Protein AF-A0A959YZP1-F1 (afdb_monomer_lite)

pLDDT: mean 89.77, std 7.44, range [51.12, 96.62]

Foldseek 3Di:
DDDCVPPDDEDFPQCVPPPLVVVVVCCVVPNDAAEAEEEEAPVCVVNQVVSVVVPHPYYYYDDDHCPDLLVVLVSVLVVVQPVPDPDDGDGCAGPVPRPSPNQVSNCVSNVHDDDHPDPDDDDDDDD

Sequence (127 aa):
RFDTNGVQFIVNPYDEWYALVRGLELKEAAGGTVTTVTVGPASHDPTIRKALAIGADEAVRIDAEPVEGLQVAELIAAYAKDKGFDLVLAGKETIDHNGSQVGGMVAELLDMPYVPLASKLDVNGDT

Secondary structure (DSSP, 8-state):
----TT------HHIIIIIIHHHHHHHHHH----EEEEES-GGGHHHHHHHHHHT-SEEEEE-S----HHHHHHHHHHHHTTTT-S-----S--TTT----HHHHHHHHTT-----S-S-----S--

Radius of gyration: 14.62 Å; chains: 1; bounding box: 39×28×43 Å

Structure (mmCIF, N/CA/C/O backbone):
data_AF-A0A959YZP1-F1
#
_entry.id   AF-A0A959YZP1-F1
#
loop_
_atom_site.group_PDB
_atom_site.id
_atom_site.type_symbol
_atom_site.label_atom_id
_atom_site.label_alt_id
_atom_site.label_comp_id
_atom_site.label_asym_id
_atom_site.label_entity_id
_atom_site.label_seq_id
_atom_site.pdbx_PDB_ins_code
_atom_site.Cartn_x
_atom_site.Cartn_y
_atom_site.Cartn_z
_atom_site.occupancy
_atom_site.B_iso_or_equiv
_atom_site.auth_seq_id
_atom_site.auth_comp_id
_atom_site.auth_asym_id
_atom_site.auth_atom_id
_atom_site.pdbx_PDB_model_num
ATOM 1 N N . ARG A 1 1 ? 12.962 3.470 -25.391 1.00 63.09 1 ARG A N 1
ATOM 2 C CA . ARG A 1 1 ? 12.849 2.743 -24.104 1.00 63.09 1 ARG A CA 1
ATOM 3 C C . ARG A 1 1 ? 13.642 3.547 -23.086 1.00 63.09 1 ARG A C 1
ATOM 5 O O . ARG A 1 1 ? 14.713 4.007 -23.461 1.00 63.09 1 ARG A O 1
ATOM 12 N N . PHE A 1 2 ? 13.089 3.812 -21.905 1.00 71.44 2 PHE A N 1
ATOM 13 C CA . PHE A 1 2 ? 13.783 4.557 -20.850 1.00 71.44 2 PHE A CA 1
ATOM 14 C C . PHE A 1 2 ? 15.064 3.809 -20.442 1.00 71.44 2 PHE A C 1
ATOM 16 O O . PHE A 1 2 ? 15.036 2.577 -20.383 1.00 71.44 2 PHE A O 1
ATOM 23 N N . ASP A 1 3 ? 16.173 4.525 -20.236 1.00 76.56 3 ASP A N 1
ATOM 24 C CA . ASP A 1 3 ? 17.432 3.928 -19.777 1.00 76.56 3 ASP A CA 1
ATOM 25 C C . ASP A 1 3 ? 17.417 3.852 -18.250 1.00 76.56 3 ASP A C 1
ATOM 27 O O . ASP A 1 3 ? 17.415 4.869 -17.561 1.00 76.56 3 ASP A O 1
ATOM 31 N N . THR A 1 4 ? 17.352 2.633 -17.728 1.00 77.19 4 THR A N 1
ATOM 32 C CA . THR A 1 4 ? 17.290 2.358 -16.290 1.00 77.19 4 THR A CA 1
ATOM 33 C C . THR A 1 4 ? 18.674 2.155 -15.671 1.00 77.19 4 THR A C 1
ATOM 35 O O . THR A 1 4 ? 18.769 1.817 -14.491 1.00 77.19 4 THR A O 1
ATOM 38 N N . ASN A 1 5 ? 19.762 2.328 -16.431 1.00 75.25 5 ASN A N 1
ATOM 39 C CA . ASN A 1 5 ? 21.113 2.164 -15.903 1.00 75.25 5 ASN A CA 1
ATOM 40 C C . ASN A 1 5 ? 21.425 3.233 -14.847 1.00 75.25 5 ASN A C 1
ATOM 42 O O . ASN A 1 5 ? 21.421 4.429 -15.123 1.00 75.25 5 ASN A O 1
ATOM 46 N N . GLY A 1 6 ? 21.716 2.786 -13.623 1.00 75.25 6 GLY A N 1
ATOM 47 C CA . GLY A 1 6 ? 22.016 3.664 -12.488 1.00 75.25 6 GLY A CA 1
ATOM 48 C C . GLY A 1 6 ? 20.788 4.266 -11.800 1.00 75.25 6 GLY A C 1
ATOM 49 O O . GLY A 1 6 ? 20.950 5.016 -10.840 1.00 75.25 6 GLY A O 1
ATOM 50 N N . VAL A 1 7 ? 19.571 3.927 -12.241 1.00 80.06 7 VAL A N 1
ATOM 51 C CA . VAL A 1 7 ? 18.339 4.355 -11.571 1.00 80.06 7 VAL A CA 1
ATOM 52 C C . VAL A 1 7 ? 18.071 3.437 -10.386 1.00 80.06 7 VAL A C 1
ATOM 54 O O . VAL A 1 7 ? 17.919 2.224 -10.536 1.00 80.06 7 VAL A O 1
ATOM 57 N N . GLN A 1 8 ? 18.010 4.025 -9.195 1.00 79.50 8 GLN A N 1
ATOM 58 C CA . GLN A 1 8 ? 17.604 3.319 -7.991 1.00 79.50 8 GLN A CA 1
ATOM 59 C C . GLN A 1 8 ? 16.096 3.464 -7.804 1.00 79.50 8 GLN A C 1
ATOM 61 O O . GLN A 1 8 ? 15.596 4.559 -7.553 1.00 79.50 8 GLN A O 1
ATOM 66 N N . PHE A 1 9 ? 15.383 2.346 -7.893 1.00 83.31 9 PHE A N 1
ATOM 67 C CA . PHE A 1 9 ? 13.967 2.296 -7.554 1.00 83.31 9 PHE A CA 1
ATOM 68 C C . PHE A 1 9 ? 13.797 2.362 -6.036 1.00 83.31 9 PHE A C 1
ATOM 70 O O . PHE A 1 9 ? 14.468 1.650 -5.283 1.00 83.31 9 PHE A O 1
ATOM 77 N N . ILE A 1 10 ? 12.909 3.246 -5.595 1.00 87.50 10 ILE A N 1
ATOM 78 C CA . ILE A 1 10 ? 12.562 3.450 -4.190 1.00 87.50 10 ILE A CA 1
ATOM 79 C C . ILE A 1 10 ? 11.091 3.107 -3.976 1.00 87.50 10 ILE A C 1
ATOM 81 O O . ILE A 1 10 ? 10.314 3.051 -4.927 1.00 87.50 10 ILE A O 1
ATOM 85 N N . VAL A 1 11 ? 10.705 2.895 -2.718 1.00 87.94 11 VAL A N 1
ATOM 86 C CA . VAL A 1 11 ? 9.282 2.906 -2.364 1.00 87.94 11 VAL A CA 1
ATOM 87 C C . VAL A 1 11 ? 8.746 4.291 -2.720 1.00 87.94 11 VAL A C 1
ATOM 89 O O . VAL A 1 11 ? 9.385 5.302 -2.420 1.00 87.94 11 VAL A O 1
ATOM 92 N N . ASN A 1 12 ? 7.608 4.331 -3.404 1.00 91.12 12 ASN A N 1
ATOM 93 C CA . ASN A 1 12 ? 6.973 5.580 -3.786 1.00 91.12 12 ASN A CA 1
ATOM 94 C C . ASN A 1 12 ? 6.757 6.447 -2.528 1.00 91.12 12 ASN A C 1
ATOM 96 O O . ASN A 1 12 ? 6.169 5.959 -1.560 1.00 91.12 12 ASN A O 1
ATOM 100 N N . PRO A 1 13 ? 7.202 7.718 -2.504 1.00 90.69 13 PRO A N 1
ATOM 101 C CA . PRO A 1 13 ? 7.142 8.540 -1.297 1.00 90.69 13 PRO A CA 1
ATOM 102 C C . PRO A 1 13 ? 5.731 8.693 -0.728 1.00 90.69 13 PRO A C 1
ATOM 104 O O . PRO A 1 13 ? 5.575 8.795 0.488 1.00 90.69 13 PRO A O 1
ATOM 107 N N . TYR A 1 14 ? 4.706 8.685 -1.592 1.00 91.50 14 TYR A N 1
ATOM 108 C CA . TYR A 1 14 ? 3.322 8.744 -1.135 1.00 91.50 14 TYR A CA 1
ATOM 109 C C . TYR A 1 14 ? 2.896 7.473 -0.393 1.00 91.50 14 TYR A C 1
ATOM 111 O O . TYR A 1 14 ? 2.195 7.564 0.613 1.00 91.50 14 TYR A O 1
ATOM 119 N N . ASP A 1 15 ? 3.346 6.310 -0.860 1.00 91.44 15 ASP A N 1
ATOM 120 C CA . ASP A 1 15 ? 3.062 5.030 -0.214 1.00 91.44 15 ASP A CA 1
ATOM 121 C C . ASP A 1 15 ? 3.883 4.868 1.071 1.00 91.44 15 ASP A C 1
ATOM 123 O O . ASP A 1 15 ? 3.365 4.390 2.075 1.00 91.44 15 ASP A O 1
ATOM 127 N N . GLU A 1 16 ? 5.140 5.322 1.077 1.00 90.69 16 GLU A N 1
ATOM 128 C CA . GLU A 1 16 ? 6.020 5.250 2.247 1.00 90.69 16 GLU A CA 1
ATOM 129 C C . GLU A 1 16 ? 5.495 6.113 3.403 1.00 90.69 16 GLU A C 1
ATOM 131 O O . GLU A 1 16 ? 5.215 5.599 4.485 1.00 90.69 16 GLU A O 1
ATOM 136 N N . TRP A 1 17 ? 5.324 7.418 3.182 1.00 86.50 17 TRP A N 1
ATOM 137 C CA . TRP A 1 17 ? 5.069 8.362 4.274 1.00 86.50 17 TRP A CA 1
ATOM 138 C C . TRP A 1 17 ? 3.597 8.519 4.641 1.00 86.50 17 TRP A C 1
ATOM 140 O O . TRP A 1 17 ? 3.304 8.844 5.789 1.00 86.50 17 TRP A O 1
ATOM 150 N N . TYR A 1 18 ? 2.669 8.308 3.702 1.00 88.69 18 TYR A N 1
ATOM 151 C CA . TYR A 1 18 ? 1.246 8.573 3.954 1.00 88.69 18 TYR A CA 1
ATOM 152 C C . TYR A 1 18 ? 0.388 7.315 4.061 1.00 88.69 18 TYR A C 1
ATOM 154 O O . TYR A 1 18 ? -0.647 7.372 4.719 1.00 88.69 18 TYR A O 1
ATOM 162 N N . ALA A 1 19 ? 0.801 6.190 3.468 1.00 92.94 19 ALA A N 1
ATOM 163 C CA . ALA A 1 19 ? 0.076 4.926 3.599 1.00 92.94 19 ALA A CA 1
ATOM 164 C C . ALA A 1 19 ? 0.733 4.007 4.638 1.00 92.94 19 ALA A C 1
ATOM 166 O O . ALA A 1 19 ? 0.109 3.689 5.648 1.00 92.94 19 ALA A O 1
ATOM 167 N N . LEU A 1 20 ? 2.000 3.627 4.438 1.00 93.94 20 LEU A N 1
ATOM 168 C CA . LEU A 1 20 ? 2.702 2.684 5.310 1.00 93.94 20 LEU A CA 1
ATOM 169 C C . LEU A 1 20 ? 2.908 3.254 6.714 1.00 93.94 20 LEU A C 1
ATOM 171 O O . LEU A 1 20 ? 2.439 2.656 7.678 1.00 93.94 20 LEU A O 1
ATOM 175 N N . VAL A 1 21 ? 3.562 4.414 6.839 1.00 93.75 21 VAL A N 1
ATOM 176 C CA . VAL A 1 21 ? 3.790 5.032 8.157 1.00 93.75 21 VAL A CA 1
ATOM 177 C C . VAL A 1 21 ? 2.464 5.304 8.866 1.00 93.75 21 VAL A C 1
ATOM 179 O O . VAL A 1 21 ? 2.345 4.995 10.047 1.00 93.75 21 VAL A O 1
ATOM 182 N N . ARG A 1 22 ? 1.428 5.772 8.155 1.00 92.75 22 ARG A N 1
ATOM 183 C CA . ARG A 1 22 ? 0.120 5.991 8.786 1.00 92.75 22 ARG A CA 1
ATOM 184 C C . ARG A 1 22 ? -0.526 4.690 9.261 1.00 92.75 22 ARG A C 1
ATOM 186 O O . ARG A 1 22 ? -1.082 4.665 10.353 1.00 92.75 22 ARG A O 1
ATOM 193 N N . GLY A 1 23 ? -0.438 3.613 8.481 1.00 93.75 23 GLY A N 1
ATOM 194 C CA . GLY A 1 23 ? -0.892 2.287 8.903 1.00 93.75 23 GLY A CA 1
ATOM 195 C C . GLY A 1 23 ? -0.163 1.798 10.157 1.00 93.75 23 GLY A C 1
ATOM 196 O O . GLY A 1 23 ? -0.794 1.251 11.058 1.00 93.75 23 GLY A O 1
ATOM 197 N N . LEU A 1 24 ? 1.144 2.058 10.256 1.00 94.62 24 LEU A N 1
ATOM 198 C CA . LEU A 1 24 ? 1.938 1.738 11.445 1.00 94.62 24 LEU A CA 1
ATOM 199 C C . LEU A 1 24 ? 1.534 2.583 12.658 1.00 94.62 24 LEU A C 1
ATOM 201 O O . LEU A 1 24 ? 1.359 2.026 13.733 1.00 94.62 24 LEU A O 1
ATOM 205 N N . GLU A 1 25 ? 1.301 3.886 12.495 1.00 93.38 25 GLU A N 1
ATOM 206 C CA . GLU A 1 25 ? 0.806 4.750 13.578 1.00 93.38 25 GLU A CA 1
ATOM 207 C C . GLU A 1 25 ? -0.565 4.289 14.100 1.00 93.38 25 GLU A C 1
ATOM 209 O O . GLU A 1 25 ? -0.815 4.307 15.305 1.00 93.38 25 GLU A O 1
ATOM 214 N N . LEU A 1 26 ? -1.461 3.851 13.207 1.00 91.75 26 LEU A N 1
ATOM 215 C CA . LEU A 1 26 ? -2.755 3.281 13.595 1.00 91.75 26 LEU A CA 1
ATOM 216 C C . LEU A 1 26 ? -2.580 1.965 14.356 1.00 91.75 26 LEU A C 1
ATOM 218 O O . LEU A 1 26 ? -3.211 1.772 15.395 1.00 91.75 26 LEU A O 1
ATOM 222 N N . LYS A 1 27 ? -1.680 1.098 13.882 1.00 92.44 27 LYS A N 1
ATOM 223 C CA . LYS A 1 27 ? -1.316 -0.138 14.578 1.00 92.44 27 LYS A CA 1
ATOM 224 C C . LYS A 1 27 ? -0.734 0.135 15.965 1.00 92.44 27 LYS A C 1
ATOM 226 O O . LYS A 1 27 ? -1.061 -0.574 16.909 1.00 92.44 27 LYS A O 1
ATOM 231 N N . GLU A 1 28 ? 0.121 1.140 16.118 1.00 92.12 28 GLU A N 1
ATOM 232 C CA . GLU A 1 28 ? 0.681 1.509 17.423 1.00 92.12 28 GLU A CA 1
ATOM 233 C C . GLU A 1 28 ? -0.393 2.040 18.382 1.00 92.12 28 GLU A C 1
ATOM 235 O O . GLU A 1 28 ? -0.338 1.762 19.579 1.00 92.12 28 GLU A O 1
ATOM 240 N N . ALA A 1 29 ? -1.382 2.773 17.865 1.00 90.25 29 ALA A N 1
ATOM 241 C CA . ALA A 1 29 ? -2.448 3.360 18.670 1.00 90.25 29 ALA A CA 1
ATOM 242 C C . ALA A 1 29 ? -3.541 2.356 19.081 1.00 90.25 29 ALA A C 1
ATOM 244 O O . ALA A 1 29 ? -4.043 2.438 20.202 1.00 90.25 29 ALA A O 1
ATOM 245 N N . ALA A 1 30 ? -3.924 1.438 18.189 1.00 86.94 30 ALA A N 1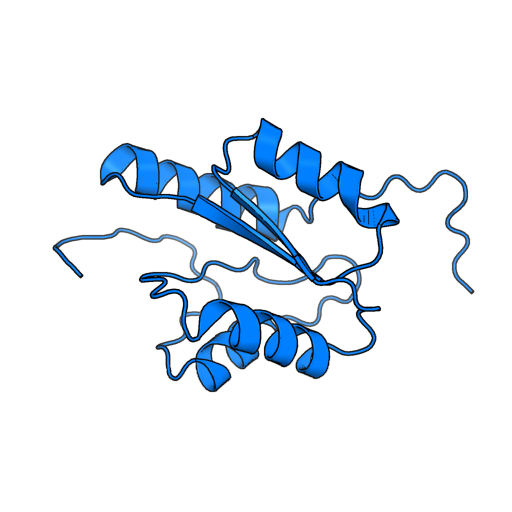
ATOM 246 C CA . ALA A 1 30 ? -5.093 0.568 18.359 1.00 86.94 30 ALA A CA 1
ATOM 247 C C . ALA A 1 30 ? -4.785 -0.941 18.280 1.00 86.94 30 ALA A C 1
ATOM 249 O O . ALA A 1 30 ? -5.658 -1.765 18.547 1.00 86.94 30 ALA A O 1
ATOM 250 N N . GLY A 1 31 ? -3.550 -1.325 17.955 1.00 87.81 31 GLY A N 1
ATOM 251 C CA . GLY A 1 31 ? -3.177 -2.708 17.660 1.00 87.81 31 GLY A CA 1
ATOM 252 C C . GLY A 1 31 ? -3.491 -3.116 16.216 1.00 87.81 31 GLY A C 1
ATOM 253 O O . GLY A 1 31 ? -3.852 -2.297 15.376 1.00 87.81 31 GLY A O 1
ATOM 254 N N . GLY A 1 32 ? -3.325 -4.406 15.917 1.00 90.62 32 GLY A N 1
ATOM 255 C CA . GLY A 1 32 ? -3.569 -4.975 14.588 1.00 90.62 32 GLY A CA 1
ATOM 256 C C . GLY A 1 32 ? -2.291 -5.341 13.834 1.00 90.62 32 GLY A C 1
ATOM 257 O O . GLY A 1 32 ? -1.217 -5.512 14.418 1.00 90.62 32 GLY A O 1
ATOM 258 N N . THR A 1 33 ? -2.423 -5.508 12.521 1.00 94.25 33 THR A N 1
ATOM 259 C CA . THR A 1 33 ? -1.357 -6.003 11.642 1.00 94.25 33 THR A CA 1
ATOM 260 C C . THR A 1 33 ? -1.332 -5.188 10.358 1.00 94.25 33 THR A C 1
ATOM 262 O O . THR A 1 33 ? -2.371 -4.937 9.753 1.00 94.25 33 THR A O 1
ATOM 265 N N . VAL A 1 34 ? -0.140 -4.782 9.926 1.00 96.44 34 VAL A N 1
ATOM 266 C CA . VAL A 1 34 ? 0.066 -4.024 8.690 1.00 96.44 34 VAL A CA 1
ATOM 267 C C . VAL A 1 34 ? 0.681 -4.943 7.645 1.00 96.44 34 VAL A C 1
ATOM 269 O O . VAL A 1 34 ? 1.829 -5.368 7.768 1.00 96.44 34 VAL A O 1
ATOM 272 N N . THR A 1 35 ? -0.088 -5.229 6.596 1.00 96.62 35 THR A N 1
ATOM 273 C CA . THR A 1 35 ? 0.373 -5.998 5.434 1.00 96.62 35 THR A CA 1
ATOM 274 C C . THR A 1 35 ? 0.606 -5.066 4.255 1.00 96.62 35 THR A C 1
ATOM 276 O O . THR A 1 35 ? -0.269 -4.280 3.900 1.00 96.62 35 THR A O 1
ATOM 279 N N . THR A 1 36 ? 1.767 -5.172 3.614 1.00 96.19 36 THR A N 1
ATOM 280 C CA . THR A 1 36 ? 2.064 -4.439 2.375 1.00 96.19 36 THR A CA 1
ATOM 281 C C . THR A 1 36 ? 1.838 -5.324 1.157 1.00 96.19 36 THR A C 1
ATOM 283 O O . THR A 1 36 ? 2.175 -6.506 1.168 1.00 96.19 36 THR A O 1
ATOM 286 N N . VAL A 1 37 ? 1.265 -4.765 0.092 1.00 95.38 37 VAL A N 1
ATOM 287 C CA . VAL A 1 37 ? 1.005 -5.485 -1.162 1.00 95.38 37 VAL A CA 1
ATOM 288 C C . VAL A 1 37 ? 1.702 -4.751 -2.297 1.00 95.38 37 VAL A C 1
ATOM 290 O O . VAL A 1 37 ? 1.609 -3.533 -2.418 1.00 95.38 37 VAL A O 1
ATOM 293 N N . THR A 1 38 ? 2.436 -5.483 -3.128 1.00 94.69 38 THR A N 1
ATOM 294 C CA . THR A 1 38 ? 3.131 -4.939 -4.299 1.00 94.69 38 THR A CA 1
ATOM 295 C C . THR A 1 38 ? 2.882 -5.840 -5.499 1.00 94.69 38 THR A C 1
ATOM 297 O O . THR A 1 38 ? 3.163 -7.036 -5.447 1.00 94.69 38 THR A O 1
ATOM 300 N N . VAL A 1 39 ? 2.383 -5.265 -6.594 1.00 94.50 39 VAL A N 1
ATOM 301 C CA . VAL A 1 39 ? 2.303 -5.939 -7.896 1.00 94.50 39 VAL A CA 1
ATOM 302 C C . VAL A 1 39 ? 3.585 -5.640 -8.658 1.00 94.50 39 VAL A C 1
ATOM 304 O O . VAL A 1 39 ? 3.916 -4.475 -8.885 1.00 94.50 39 VAL A O 1
ATOM 307 N N . GLY A 1 40 ? 4.336 -6.675 -9.016 1.00 92.88 40 GLY A N 1
ATOM 308 C CA . GLY A 1 40 ? 5.547 -6.482 -9.797 1.00 92.88 40 GLY A CA 1
ATOM 309 C C . GLY A 1 40 ? 6.496 -7.677 -9.851 1.00 92.88 40 GLY A C 1
ATOM 310 O O . GLY A 1 40 ? 6.391 -8.623 -9.056 1.00 92.88 40 GLY A O 1
ATOM 311 N N . PRO A 1 41 ? 7.478 -7.604 -10.765 1.00 92.56 41 PRO A N 1
ATOM 312 C CA . PRO A 1 41 ? 8.524 -8.608 -10.893 1.00 92.56 41 PRO A CA 1
ATOM 313 C C . PRO A 1 41 ? 9.458 -8.622 -9.672 1.00 92.56 41 PRO A C 1
ATOM 315 O O . PRO A 1 41 ? 9.479 -7.707 -8.847 1.00 92.56 41 PRO A O 1
ATOM 318 N N . ALA A 1 42 ? 10.308 -9.647 -9.586 1.00 91.56 42 ALA A N 1
ATOM 319 C CA . ALA A 1 42 ? 11.275 -9.819 -8.493 1.00 91.56 42 ALA A CA 1
ATOM 320 C C . ALA A 1 42 ? 12.283 -8.657 -8.335 1.00 91.56 42 ALA A C 1
ATOM 322 O O . ALA A 1 42 ? 12.920 -8.519 -7.292 1.00 91.56 42 ALA A O 1
ATOM 323 N N . SER A 1 43 ? 12.427 -7.778 -9.334 1.00 89.06 43 SER A N 1
ATOM 324 C CA . SER A 1 43 ? 13.227 -6.552 -9.195 1.00 89.06 43 SER A CA 1
ATOM 325 C C . SER A 1 43 ? 12.661 -5.578 -8.155 1.00 89.06 43 SER A C 1
ATOM 327 O O . SER A 1 43 ? 13.404 -4.713 -7.698 1.00 89.06 43 SER A O 1
ATOM 329 N N . HIS A 1 44 ? 11.394 -5.724 -7.748 1.00 90.19 44 HIS A N 1
ATOM 330 C CA . HIS A 1 44 ? 10.768 -4.943 -6.674 1.00 90.19 44 HIS A CA 1
ATOM 331 C C . HIS A 1 44 ? 11.032 -5.534 -5.276 1.00 90.19 44 HIS A C 1
ATOM 333 O O . HIS A 1 44 ? 10.709 -4.923 -4.262 1.00 90.19 44 HIS A O 1
ATOM 339 N N . ASP A 1 45 ? 11.685 -6.693 -5.161 1.00 92.06 45 ASP A N 1
ATOM 340 C CA . ASP A 1 45 ? 12.011 -7.278 -3.857 1.00 92.06 45 ASP A CA 1
ATOM 341 C C . ASP A 1 45 ? 12.795 -6.334 -2.911 1.00 92.06 45 ASP A C 1
ATOM 343 O O . ASP A 1 45 ? 12.552 -6.368 -1.702 1.00 92.06 45 ASP A O 1
ATOM 347 N N . PRO A 1 46 ? 13.735 -5.479 -3.378 1.00 92.62 46 PRO A N 1
ATOM 348 C CA . PRO A 1 46 ? 14.399 -4.510 -2.508 1.00 92.62 46 PRO A CA 1
ATOM 349 C C . PRO A 1 46 ? 13.441 -3.484 -1.890 1.00 92.62 46 PRO A C 1
ATOM 351 O O . PRO A 1 46 ? 13.608 -3.150 -0.717 1.00 92.62 46 PRO A O 1
ATOM 354 N N . THR A 1 47 ? 12.436 -3.003 -2.632 1.00 91.38 47 THR A N 1
ATOM 355 C CA . THR A 1 47 ? 11.450 -2.044 -2.105 1.00 91.38 47 THR A CA 1
ATOM 356 C C . THR A 1 47 ? 10.518 -2.720 -1.105 1.00 91.38 47 THR A C 1
ATOM 358 O O . THR A 1 47 ? 10.234 -2.147 -0.056 1.00 91.38 47 THR A O 1
ATOM 361 N N . ILE A 1 48 ? 10.145 -3.976 -1.356 1.00 93.56 48 ILE A N 1
ATOM 362 C CA . ILE A 1 48 ? 9.365 -4.795 -0.419 1.00 93.56 48 ILE A CA 1
ATOM 363 C C . ILE A 1 48 ? 10.137 -5.025 0.889 1.00 93.56 48 ILE A C 1
ATOM 365 O O . ILE A 1 48 ? 9.610 -4.806 1.979 1.00 93.56 48 ILE A O 1
ATOM 369 N N . ARG A 1 49 ? 11.423 -5.392 0.805 1.00 94.62 49 ARG A N 1
ATOM 370 C CA . ARG A 1 49 ? 12.285 -5.530 1.992 1.00 94.62 49 ARG A CA 1
ATOM 371 C C . ARG A 1 49 ? 12.441 -4.218 2.756 1.00 94.62 49 ARG A C 1
ATOM 373 O O . ARG A 1 49 ? 12.521 -4.252 3.980 1.00 94.62 49 ARG A O 1
ATOM 380 N N . LYS A 1 50 ? 12.469 -3.074 2.062 1.00 93.56 50 LYS A N 1
ATOM 381 C CA . LYS A 1 50 ? 12.481 -1.757 2.712 1.00 93.56 50 LYS A CA 1
ATOM 382 C C . LYS A 1 50 ? 11.195 -1.531 3.515 1.00 93.56 50 LYS A C 1
ATOM 384 O O . LYS A 1 50 ? 11.288 -1.101 4.656 1.00 93.56 50 LYS A O 1
ATOM 389 N N . ALA A 1 51 ? 10.027 -1.863 2.966 1.00 93.31 51 ALA A N 1
ATOM 390 C CA . ALA A 1 51 ? 8.752 -1.723 3.674 1.00 93.31 51 ALA A CA 1
ATOM 391 C C . ALA A 1 51 ? 8.681 -2.592 4.946 1.00 93.31 51 ALA A C 1
ATOM 393 O O . ALA A 1 51 ? 8.290 -2.109 6.008 1.00 93.31 51 ALA A O 1
ATOM 394 N N . LEU A 1 52 ? 9.154 -3.841 4.864 1.00 94.50 52 LEU A N 1
ATOM 395 C CA . LEU A 1 52 ? 9.312 -4.719 6.031 1.00 94.50 52 LEU A CA 1
ATOM 396 C C . LEU A 1 52 ? 10.280 -4.128 7.067 1.00 94.50 52 LEU A C 1
ATOM 398 O O . LEU A 1 52 ? 9.992 -4.133 8.258 1.00 94.50 52 LEU A O 1
ATOM 402 N N . ALA A 1 53 ? 11.409 -3.567 6.625 1.00 94.00 53 ALA A N 1
ATOM 403 C CA . ALA A 1 53 ? 12.389 -2.947 7.517 1.00 94.00 53 ALA A CA 1
ATOM 404 C C . ALA A 1 53 ? 11.868 -1.678 8.217 1.00 94.00 53 ALA A C 1
ATOM 406 O O . ALA A 1 53 ? 12.341 -1.354 9.303 1.00 94.00 53 ALA A O 1
ATOM 407 N N . ILE A 1 54 ? 10.915 -0.965 7.607 1.00 93.62 54 ILE A N 1
ATOM 408 C CA . ILE A 1 54 ? 10.251 0.200 8.212 1.00 93.62 54 ILE A CA 1
ATOM 409 C C . ILE A 1 54 ? 9.288 -0.230 9.330 1.00 93.62 54 ILE A C 1
ATOM 411 O O . ILE A 1 54 ? 9.120 0.515 10.291 1.00 93.62 54 ILE A O 1
ATOM 415 N N . GLY A 1 55 ? 8.693 -1.425 9.239 1.00 92.31 55 GLY A N 1
ATOM 416 C CA . GLY A 1 55 ? 7.849 -1.975 10.305 1.00 92.31 55 GLY A CA 1
ATOM 417 C C . GLY A 1 55 ? 6.594 -2.715 9.848 1.00 92.31 55 GLY A C 1
ATOM 418 O O . GLY A 1 55 ? 5.796 -3.098 10.704 1.00 92.31 55 GLY A O 1
ATOM 419 N N . ALA A 1 56 ? 6.389 -2.912 8.538 1.00 95.06 56 ALA A N 1
ATOM 420 C CA . ALA A 1 56 ? 5.310 -3.777 8.058 1.00 95.06 56 ALA A CA 1
ATOM 421 C C . ALA A 1 56 ? 5.479 -5.203 8.612 1.00 95.06 56 ALA A C 1
ATOM 423 O O . ALA A 1 56 ? 6.589 -5.735 8.619 1.00 95.06 56 ALA A O 1
ATOM 424 N N . ASP A 1 57 ? 4.384 -5.818 9.056 1.00 95.56 57 ASP A N 1
ATOM 425 C CA . ASP A 1 57 ? 4.398 -7.169 9.628 1.00 95.56 57 ASP A CA 1
ATOM 426 C C . ASP A 1 57 ? 4.548 -8.232 8.543 1.00 95.56 57 ASP A C 1
ATOM 428 O O . ASP A 1 57 ? 5.338 -9.168 8.662 1.00 95.56 57 ASP A O 1
ATOM 432 N N . GLU A 1 58 ? 3.787 -8.058 7.466 1.00 95.56 58 GLU A N 1
ATOM 433 C CA . GLU A 1 58 ? 3.763 -8.962 6.329 1.00 95.56 58 GLU A CA 1
ATOM 434 C C . GLU A 1 58 ? 3.940 -8.181 5.028 1.00 95.56 58 GLU A C 1
ATOM 436 O O . GLU A 1 58 ? 3.593 -6.999 4.906 1.00 95.56 58 GLU A O 1
ATOM 441 N N . ALA A 1 59 ? 4.482 -8.860 4.023 1.00 95.38 59 ALA A N 1
ATOM 442 C CA . ALA A 1 59 ? 4.574 -8.315 2.685 1.00 95.38 59 ALA A CA 1
ATOM 443 C C . ALA A 1 59 ? 4.240 -9.367 1.638 1.00 95.38 59 ALA A C 1
ATOM 445 O O . ALA A 1 59 ? 4.699 -10.509 1.704 1.00 95.38 59 ALA A O 1
ATOM 446 N N . VAL A 1 60 ? 3.462 -8.954 0.646 1.00 95.44 60 VAL A N 1
ATOM 447 C CA . VAL A 1 60 ? 2.982 -9.803 -0.436 1.00 95.44 60 VAL A CA 1
ATOM 448 C C . VAL A 1 60 ? 3.446 -9.228 -1.761 1.00 95.44 60 VAL A C 1
ATOM 450 O O . VAL A 1 60 ? 3.126 -8.090 -2.109 1.00 95.44 60 VAL A O 1
ATOM 453 N N . ARG A 1 61 ? 4.172 -10.049 -2.524 1.00 95.38 61 ARG A N 1
ATOM 454 C CA . ARG A 1 61 ? 4.471 -9.777 -3.928 1.00 95.38 61 ARG A CA 1
ATOM 455 C C . ARG A 1 61 ? 3.502 -10.555 -4.806 1.00 95.38 61 ARG A C 1
ATOM 457 O O . ARG A 1 61 ? 3.513 -11.783 -4.797 1.00 95.38 61 ARG A O 1
ATOM 464 N N . ILE A 1 62 ? 2.701 -9.839 -5.584 1.00 95.38 62 ILE A N 1
ATOM 465 C CA . ILE A 1 62 ? 1.924 -10.421 -6.674 1.00 95.38 62 ILE A CA 1
ATOM 466 C C . ILE A 1 62 ? 2.819 -10.390 -7.912 1.00 95.38 62 ILE A C 1
ATOM 468 O O . ILE A 1 62 ? 3.140 -9.319 -8.428 1.00 95.38 62 ILE A O 1
ATOM 472 N N . ASP A 1 63 ? 3.262 -11.569 -8.346 1.00 93.69 63 ASP A N 1
ATOM 473 C CA . ASP A 1 63 ? 4.201 -11.723 -9.458 1.00 93.69 63 ASP A CA 1
AT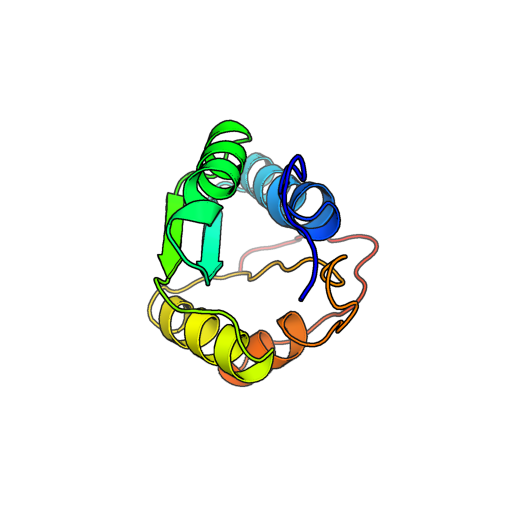OM 474 C C . ASP A 1 63 ? 3.494 -11.536 -10.805 1.00 93.69 63 ASP A C 1
ATOM 476 O O . ASP A 1 63 ? 3.010 -12.485 -11.423 1.00 93.69 63 ASP A O 1
ATOM 480 N N . ALA A 1 64 ? 3.376 -10.281 -11.222 1.00 92.19 64 ALA A N 1
ATOM 481 C CA . ALA A 1 64 ? 2.807 -9.881 -12.498 1.00 92.19 64 ALA A CA 1
ATOM 482 C C . ALA A 1 64 ? 3.475 -8.590 -12.978 1.00 92.19 64 ALA A C 1
ATOM 484 O O . ALA A 1 64 ? 3.885 -7.755 -12.171 1.00 92.19 64 ALA A O 1
ATOM 485 N N . GLU A 1 65 ? 3.567 -8.414 -14.294 1.00 90.25 65 GLU A N 1
ATOM 486 C CA . GLU A 1 65 ? 4.030 -7.156 -14.877 1.00 90.25 65 GLU A CA 1
ATOM 487 C C . GLU A 1 65 ? 2.908 -6.106 -14.764 1.00 90.25 65 GLU A C 1
ATOM 489 O O . GLU A 1 65 ? 1.806 -6.363 -15.259 1.00 90.25 65 GLU A O 1
ATOM 494 N N . PRO A 1 66 ? 3.141 -4.944 -14.127 1.00 87.00 66 PRO A N 1
ATOM 495 C CA . PRO A 1 66 ? 2.122 -3.914 -13.965 1.00 87.00 66 PRO A CA 1
ATOM 496 C C . PRO A 1 66 ? 1.992 -3.096 -15.258 1.00 87.00 66 PRO A C 1
ATOM 498 O O . PRO A 1 66 ? 2.670 -2.086 -15.442 1.00 87.00 66 PRO A O 1
ATOM 501 N N . VAL A 1 67 ? 1.135 -3.542 -16.180 1.00 85.12 67 VAL A N 1
ATOM 502 C CA . VAL A 1 67 ? 0.967 -2.887 -17.491 1.00 85.12 67 VAL A CA 1
ATOM 503 C C . VAL A 1 67 ? -0.050 -1.747 -17.429 1.00 85.12 67 VAL A C 1
ATOM 505 O O . VAL A 1 67 ? 0.134 -0.713 -18.071 1.00 85.12 67 VAL A O 1
ATOM 508 N N . GLU A 1 68 ? -1.122 -1.924 -16.657 1.00 88.38 68 GLU A N 1
ATOM 509 C CA . GLU A 1 68 ? -2.236 -0.978 -16.573 1.00 88.38 68 GLU A CA 1
ATOM 510 C C . GLU A 1 68 ? -2.731 -0.814 -15.130 1.00 88.38 68 GLU A C 1
ATOM 512 O O . GLU A 1 68 ? -2.724 -1.759 -14.341 1.00 88.38 68 GLU A O 1
ATOM 517 N N . GLY A 1 69 ? -3.217 0.385 -14.791 1.00 89.62 69 GLY A N 1
ATOM 518 C CA . GLY A 1 69 ? -3.787 0.674 -13.473 1.00 89.62 69 GLY A CA 1
ATOM 519 C C . GLY A 1 69 ? -4.966 -0.229 -13.097 1.00 89.62 69 GLY A C 1
ATOM 520 O O . GLY A 1 69 ? -5.029 -0.670 -11.952 1.00 89.62 69 GLY A O 1
ATOM 521 N N . LEU A 1 70 ? -5.852 -0.552 -14.050 1.00 92.88 70 LEU A N 1
ATOM 522 C CA . LEU A 1 70 ? -6.985 -1.452 -13.808 1.00 92.88 70 LEU A CA 1
ATOM 523 C C . LEU A 1 70 ? -6.512 -2.870 -13.471 1.00 92.88 70 LEU A C 1
ATOM 525 O O . LEU A 1 70 ? -6.929 -3.421 -12.459 1.00 92.88 70 LEU A O 1
ATOM 529 N N . GLN A 1 71 ? -5.577 -3.417 -14.253 1.00 94.19 71 GLN A N 1
ATOM 530 C CA . GLN A 1 71 ? -4.978 -4.728 -13.985 1.00 94.19 71 GLN A CA 1
ATOM 531 C C . GLN A 1 71 ? -4.356 -4.784 -12.582 1.00 94.19 71 GLN A C 1
ATOM 533 O O . GLN A 1 71 ? -4.546 -5.751 -11.847 1.00 94.19 71 GLN A O 1
ATOM 538 N N . VAL A 1 72 ? -3.616 -3.742 -12.190 1.00 94.19 72 VAL A N 1
ATOM 539 C CA . VAL A 1 72 ? -3.016 -3.657 -10.851 1.00 94.19 72 VAL A CA 1
ATOM 540 C C . VAL A 1 72 ? -4.097 -3.622 -9.769 1.00 94.19 72 VAL A C 1
ATOM 542 O O . VAL A 1 72 ? -3.981 -4.339 -8.776 1.00 94.19 72 VAL A O 1
ATOM 545 N N . ALA A 1 73 ? -5.159 -2.837 -9.962 1.00 94.81 73 ALA A N 1
ATOM 546 C CA . ALA A 1 73 ? -6.269 -2.759 -9.018 1.00 94.81 73 ALA A CA 1
ATOM 547 C C . ALA A 1 73 ? -7.007 -4.100 -8.869 1.00 94.81 73 ALA A C 1
ATOM 549 O O . ALA A 1 73 ? -7.264 -4.524 -7.745 1.00 94.81 73 ALA A O 1
ATOM 550 N N . GLU A 1 74 ? -7.280 -4.800 -9.972 1.00 95.75 74 GLU A N 1
ATOM 551 C CA . GLU A 1 74 ? -7.903 -6.130 -9.975 1.00 95.75 74 GLU A CA 1
ATOM 552 C C . GLU A 1 74 ? -7.065 -7.161 -9.219 1.00 95.75 74 GLU A C 1
ATOM 554 O O . GLU A 1 74 ? -7.601 -7.919 -8.414 1.00 95.75 74 GLU A O 1
ATOM 559 N N . LEU A 1 75 ? -5.747 -7.164 -9.427 1.00 95.75 75 LEU A N 1
ATOM 560 C CA . LEU A 1 75 ? -4.835 -8.071 -8.732 1.00 95.75 75 LEU A CA 1
ATOM 561 C C . LEU A 1 75 ? -4.785 -7.795 -7.222 1.00 95.75 75 LEU A C 1
ATOM 563 O O . LEU A 1 75 ? -4.840 -8.732 -6.423 1.00 95.75 75 LEU A O 1
ATOM 567 N N . ILE A 1 76 ? -4.712 -6.521 -6.826 1.00 95.50 76 ILE A N 1
ATOM 568 C CA . ILE A 1 76 ? -4.722 -6.120 -5.411 1.00 95.50 76 ILE A CA 1
ATOM 569 C C . ILE A 1 76 ? -6.062 -6.486 -4.764 1.00 95.50 76 ILE A C 1
ATOM 571 O O . ILE A 1 76 ? -6.077 -7.094 -3.693 1.00 95.50 76 ILE A O 1
ATOM 575 N N . ALA A 1 77 ? -7.181 -6.166 -5.416 1.00 95.31 77 ALA A N 1
ATOM 576 C CA . ALA A 1 77 ? -8.513 -6.465 -4.904 1.00 95.31 77 ALA A CA 1
ATOM 577 C C . ALA A 1 77 ? -8.752 -7.978 -4.795 1.00 95.31 77 ALA A C 1
ATOM 579 O O . ALA A 1 77 ? -9.255 -8.442 -3.776 1.00 95.31 77 ALA A O 1
ATOM 580 N N . ALA A 1 78 ? -8.325 -8.766 -5.787 1.00 95.38 78 ALA A N 1
ATOM 581 C CA . ALA A 1 78 ? -8.424 -10.225 -5.749 1.00 95.38 78 ALA A CA 1
ATOM 582 C C . ALA A 1 78 ? -7.660 -10.831 -4.563 1.00 95.38 78 ALA A C 1
ATOM 584 O O . ALA A 1 78 ? -8.138 -11.780 -3.947 1.00 95.38 78 ALA A O 1
ATOM 585 N N . TYR A 1 79 ? -6.495 -10.274 -4.216 1.00 94.75 79 TYR A N 1
ATOM 586 C CA . TYR A 1 79 ? -5.765 -10.681 -3.018 1.00 94.75 79 TYR A CA 1
ATOM 587 C C . TYR A 1 79 ? -6.485 -10.262 -1.726 1.00 94.75 79 TYR A C 1
ATOM 589 O O . TYR A 1 79 ? -6.557 -11.050 -0.785 1.00 94.75 79 TYR A O 1
ATOM 597 N N . ALA A 1 80 ? -7.008 -9.035 -1.670 1.00 94.69 80 ALA A N 1
ATOM 598 C CA . ALA A 1 80 ? -7.581 -8.455 -0.457 1.00 94.69 80 ALA A CA 1
ATOM 599 C C . ALA A 1 80 ? -8.982 -8.985 -0.099 1.00 94.69 80 ALA A C 1
ATOM 601 O O . ALA A 1 80 ? -9.314 -9.063 1.084 1.00 94.69 80 ALA A O 1
ATOM 602 N N . LYS A 1 81 ? -9.781 -9.383 -1.097 1.00 92.19 81 LYS A N 1
ATOM 603 C CA . LYS A 1 81 ? -11.212 -9.708 -0.961 1.00 92.19 81 LYS A CA 1
ATOM 604 C C . LYS A 1 81 ? -11.535 -10.723 0.138 1.00 92.19 81 LYS A C 1
ATOM 606 O O . LYS A 1 81 ? -12.471 -10.517 0.901 1.00 92.19 81 LYS A O 1
ATOM 611 N N . ASP A 1 82 ? -10.737 -11.782 0.251 1.00 90.19 82 ASP A N 1
ATOM 612 C CA . ASP A 1 82 ? -10.995 -12.890 1.184 1.00 90.19 82 ASP A CA 1
ATOM 613 C C . ASP A 1 82 ? -10.107 -12.837 2.442 1.00 90.19 82 ASP A C 1
ATOM 615 O O . ASP A 1 82 ? -10.035 -13.800 3.208 1.00 90.19 82 ASP A O 1
ATOM 619 N N . LYS A 1 83 ? -9.384 -11.731 2.651 1.00 90.75 83 LYS A N 1
ATOM 620 C CA . LYS A 1 83 ? -8.429 -11.569 3.761 1.00 90.75 83 LYS A CA 1
ATOM 62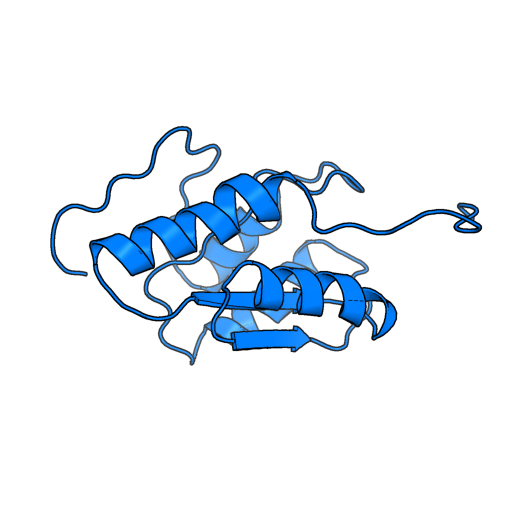1 C C . LYS A 1 83 ? -8.987 -10.798 4.951 1.00 90.75 83 LYS A C 1
ATOM 623 O O . LYS A 1 83 ? -8.358 -10.815 6.002 1.00 90.75 83 LYS A O 1
ATOM 628 N N . GLY A 1 84 ? -10.159 -10.178 4.799 1.00 87.44 84 GLY A N 1
ATOM 629 C CA . GLY A 1 84 ? -10.831 -9.462 5.884 1.00 87.44 84 GLY A CA 1
ATOM 630 C C . GLY A 1 84 ? -10.072 -8.217 6.343 1.00 87.44 84 GLY A C 1
ATOM 631 O O . GLY A 1 84 ? -9.965 -7.987 7.539 1.00 87.44 84 GLY A O 1
ATOM 632 N N . PHE A 1 85 ? -9.503 -7.446 5.410 1.00 92.50 85 PHE A N 1
ATOM 633 C CA . PHE A 1 85 ? -8.872 -6.170 5.747 1.00 92.50 85 PHE A CA 1
ATOM 634 C C . PHE A 1 85 ? -9.928 -5.132 6.137 1.00 92.50 85 PHE A C 1
ATOM 636 O O . PHE A 1 85 ? -10.805 -4.815 5.338 1.00 92.50 85 PHE A O 1
ATOM 643 N N . ASP A 1 86 ? -9.791 -4.557 7.330 1.00 91.31 86 ASP A N 1
ATOM 644 C CA . ASP A 1 86 ? -10.673 -3.491 7.820 1.00 91.31 86 ASP A CA 1
ATOM 645 C C . ASP A 1 86 ? -10.429 -2.149 7.112 1.00 91.31 86 ASP A C 1
ATOM 647 O O . ASP A 1 86 ? -11.332 -1.329 6.946 1.00 91.31 86 ASP A O 1
ATOM 651 N N . LEU A 1 87 ? -9.182 -1.913 6.692 1.00 91.69 87 LEU A N 1
ATOM 652 C CA . LEU A 1 87 ? -8.739 -0.664 6.087 1.00 91.69 87 LEU A CA 1
ATOM 653 C C . LEU A 1 87 ? -7.704 -0.929 4.993 1.00 91.69 87 LEU A C 1
ATOM 655 O O . LEU A 1 87 ? -6.724 -1.643 5.202 1.00 91.69 87 LEU A O 1
ATOM 659 N N . VAL A 1 88 ? -7.891 -0.282 3.843 1.00 94.12 88 VAL A N 1
ATOM 660 C CA . VAL A 1 88 ? -6.926 -0.276 2.739 1.00 94.12 88 VAL A CA 1
ATOM 661 C C . VAL A 1 88 ? -6.400 1.143 2.561 1.00 94.12 88 VAL A C 1
ATOM 663 O O . VAL A 1 88 ? -7.157 2.068 2.269 1.00 94.12 88 VAL A O 1
ATOM 666 N N . LEU A 1 89 ? -5.090 1.318 2.738 1.00 94.06 89 LEU A N 1
ATOM 667 C CA . LEU A 1 89 ? -4.403 2.592 2.539 1.00 94.06 89 LEU A CA 1
ATOM 668 C C . LEU A 1 89 ? -3.574 2.539 1.259 1.00 94.06 89 LEU A C 1
ATOM 670 O O . LEU A 1 89 ? -2.798 1.609 1.049 1.00 94.06 89 LEU A O 1
ATOM 674 N N . ALA A 1 90 ? -3.710 3.568 0.431 1.00 93.56 90 ALA A N 1
ATOM 675 C CA . ALA A 1 90 ? -2.915 3.757 -0.773 1.00 93.56 90 ALA A CA 1
ATOM 676 C C . ALA A 1 90 ? -2.383 5.191 -0.816 1.00 93.56 90 ALA A C 1
ATOM 678 O O . ALA A 1 90 ? -3.044 6.122 -0.345 1.00 93.56 90 ALA A O 1
ATOM 679 N N . GLY A 1 91 ? -1.202 5.385 -1.399 1.00 90.62 91 GLY A N 1
ATOM 680 C CA . GLY A 1 91 ? -0.708 6.713 -1.718 1.00 90.62 91 GLY A CA 1
ATOM 681 C C . GLY A 1 91 ? -1.619 7.425 -2.719 1.00 90.62 91 GLY A C 1
ATOM 682 O O . GLY A 1 91 ? -2.390 6.810 -3.458 1.00 90.62 91 GLY A O 1
ATOM 683 N N . LYS A 1 92 ? -1.508 8.757 -2.762 1.00 88.12 92 LYS A N 1
ATOM 684 C CA . LYS A 1 92 ? -2.276 9.598 -3.691 1.00 88.12 92 LYS A CA 1
ATOM 685 C C . LYS A 1 92 ? -2.076 9.163 -5.144 1.00 88.12 92 LYS A C 1
ATOM 687 O O . LYS A 1 92 ? -3.034 9.006 -5.889 1.00 88.12 92 LYS A O 1
ATOM 692 N N . GLU A 1 93 ? -0.816 9.029 -5.541 1.00 89.31 93 GLU A N 1
ATOM 693 C CA . GLU A 1 93 ? -0.412 8.665 -6.892 1.00 89.31 93 GLU A CA 1
ATOM 694 C C . GLU A 1 93 ? 0.982 8.043 -6.892 1.00 89.31 93 GLU A C 1
ATOM 696 O O . GLU A 1 93 ? 1.755 8.206 -5.947 1.00 89.31 93 GLU A O 1
ATOM 701 N N . THR A 1 94 ? 1.315 7.353 -7.977 1.00 88.00 94 THR A N 1
ATOM 702 C CA . THR A 1 94 ? 2.689 6.940 -8.275 1.00 88.00 94 THR A CA 1
ATOM 703 C C . THR A 1 94 ? 3.448 8.109 -8.889 1.00 88.00 94 THR A C 1
ATOM 705 O O . THR A 1 94 ? 2.913 8.734 -9.806 1.00 88.00 94 THR A O 1
ATOM 708 N N . ILE A 1 95 ? 4.702 8.323 -8.503 1.00 87.69 95 ILE A N 1
ATOM 709 C CA . ILE A 1 95 ? 5.570 9.321 -9.155 1.00 87.69 95 ILE A CA 1
ATOM 710 C C . ILE A 1 95 ? 6.039 8.920 -10.567 1.00 87.69 95 ILE A C 1
ATOM 712 O O . ILE A 1 95 ? 6.601 9.748 -11.279 1.00 87.69 95 ILE A O 1
ATOM 716 N N . ASP A 1 96 ? 5.788 7.675 -10.982 1.00 84.62 96 ASP A N 1
ATOM 717 C CA . ASP A 1 96 ? 6.139 7.177 -12.317 1.00 84.62 96 ASP A CA 1
ATOM 718 C C . ASP A 1 96 ? 5.093 7.567 -13.375 1.00 84.62 96 ASP A C 1
ATOM 720 O O . ASP A 1 96 ? 5.434 7.973 -14.487 1.00 84.62 96 ASP A O 1
ATOM 724 N N . HIS A 1 97 ? 3.805 7.452 -13.023 1.00 83.88 97 HIS A N 1
ATOM 725 C CA . HIS A 1 97 ? 2.685 7.615 -13.958 1.00 83.88 97 HIS A CA 1
ATOM 726 C C . HIS A 1 97 ? 1.693 8.730 -13.599 1.00 83.88 97 HIS A C 1
ATOM 728 O O . HIS A 1 97 ? 0.858 9.066 -14.434 1.00 83.88 97 HIS A O 1
ATOM 734 N N . ASN A 1 98 ? 1.739 9.288 -12.381 1.00 84.25 98 ASN A N 1
ATOM 735 C CA . ASN A 1 98 ? 0.815 10.318 -11.874 1.00 84.25 98 ASN A CA 1
ATOM 736 C C . ASN A 1 98 ? -0.678 10.007 -12.120 1.00 84.25 98 ASN A C 1
ATOM 738 O O . ASN A 1 98 ? -1.483 10.892 -12.400 1.00 84.25 98 ASN A O 1
ATOM 742 N N . GLY A 1 99 ? -1.049 8.724 -12.059 1.00 82.06 99 GLY A N 1
ATOM 743 C CA . GLY A 1 99 ? -2.371 8.269 -12.498 1.00 82.06 99 GLY A CA 1
ATOM 744 C C . GLY A 1 99 ? -3.509 8.514 -11.504 1.00 82.06 99 GLY A C 1
ATOM 745 O O . GLY A 1 99 ? -4.657 8.525 -11.924 1.00 82.06 99 GLY A O 1
ATOM 746 N N . SER A 1 100 ? -3.225 8.669 -10.203 1.00 88.81 100 SER A N 1
ATOM 747 C CA . SER A 1 100 ? -4.223 8.894 -9.130 1.00 88.81 100 SER A CA 1
ATOM 748 C C . SER A 1 100 ? -5.482 7.990 -9.172 1.00 88.81 100 SER A C 1
ATOM 750 O O . SER A 1 100 ? -6.551 8.392 -8.724 1.00 88.81 100 SER A O 1
ATOM 752 N N . GLN A 1 101 ? -5.381 6.774 -9.728 1.00 90.94 101 GLN A N 1
ATOM 753 C CA . GLN A 1 101 ? -6.552 5.956 -10.099 1.00 90.94 101 GLN A CA 1
ATOM 754 C C . GLN A 1 101 ? -6.677 4.6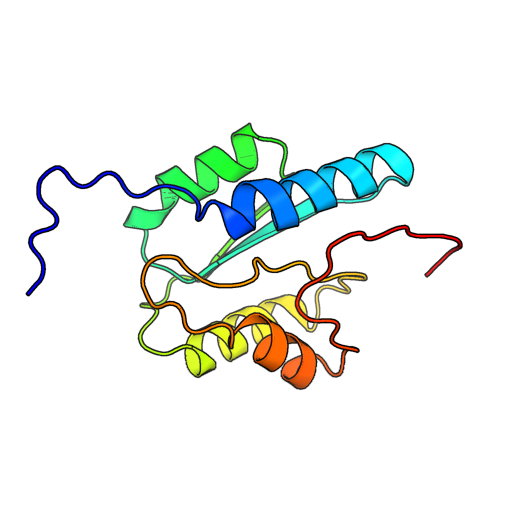31 -9.335 1.00 90.94 101 GLN A C 1
ATOM 756 O O . GLN A 1 101 ? -7.784 4.208 -9.013 1.00 90.94 101 GLN A O 1
ATOM 761 N N . VAL A 1 102 ? -5.551 3.986 -9.007 1.00 92.06 102 VAL A N 1
ATOM 762 C CA . VAL A 1 102 ? -5.535 2.606 -8.485 1.00 92.06 102 VAL A CA 1
ATOM 763 C C . VAL A 1 102 ? -6.283 2.494 -7.155 1.00 92.06 102 VAL A C 1
ATOM 765 O O . VAL A 1 102 ? -7.075 1.576 -6.989 1.00 92.06 102 VAL A O 1
ATOM 768 N N . GLY A 1 103 ? -6.102 3.449 -6.236 1.00 92.06 103 GLY A N 1
ATOM 769 C CA . GLY A 1 103 ? -6.774 3.414 -4.931 1.00 92.06 103 GLY A CA 1
ATOM 770 C C . GLY A 1 103 ? -8.304 3.445 -5.030 1.00 92.06 103 GLY A C 1
ATOM 771 O O . GLY A 1 103 ? -8.974 2.685 -4.338 1.00 92.06 103 GLY A O 1
ATOM 772 N N . GLY A 1 104 ? -8.856 4.273 -5.924 1.00 93.00 104 GLY A N 1
ATOM 773 C CA . GLY A 1 104 ? -10.304 4.337 -6.147 1.00 93.00 104 GLY A CA 1
ATOM 774 C C . GLY A 1 104 ? -10.850 3.081 -6.827 1.00 93.00 104 GLY A C 1
ATOM 775 O O . GLY A 1 104 ? -11.893 2.573 -6.430 1.00 93.00 104 GLY A O 1
ATOM 776 N N . MET A 1 105 ? -10.115 2.536 -7.803 1.00 95.25 105 MET A N 1
ATOM 777 C CA . MET A 1 105 ? -10.481 1.277 -8.463 1.00 95.25 105 MET A CA 1
ATOM 778 C C . MET A 1 105 ? -10.486 0.100 -7.479 1.00 95.25 105 MET A C 1
ATOM 780 O O . MET A 1 105 ? -11.406 -0.708 -7.504 1.00 95.25 105 MET A O 1
ATOM 784 N N . VAL A 1 106 ? -9.491 0.012 -6.588 1.00 95.44 106 VAL A N 1
ATOM 785 C CA . VAL A 1 106 ? -9.437 -1.030 -5.549 1.00 95.44 106 VAL A CA 1
ATOM 786 C C . VAL A 1 106 ? -10.631 -0.922 -4.600 1.00 95.44 106 VAL A C 1
ATOM 788 O O . VAL A 1 106 ? -11.226 -1.945 -4.276 1.00 95.44 106 VAL A O 1
ATOM 791 N N . ALA A 1 107 ? -11.005 0.292 -4.186 1.00 94.94 107 ALA A N 1
ATOM 792 C CA . ALA A 1 107 ? -12.155 0.500 -3.310 1.00 94.94 107 ALA A CA 1
ATOM 793 C C . ALA A 1 107 ? -13.472 0.042 -3.961 1.00 94.94 107 ALA A C 1
ATOM 795 O O . ALA A 1 107 ? -14.224 -0.697 -3.336 1.00 94.94 107 ALA A O 1
ATOM 796 N N . GLU A 1 108 ? -13.701 0.390 -5.233 1.00 95.31 108 GLU A N 1
ATOM 797 C CA . GLU A 1 108 ? -14.871 -0.077 -5.996 1.00 95.31 108 GLU A CA 1
ATOM 798 C C . GLU A 1 108 ? -14.900 -1.611 -6.112 1.00 95.31 108 GLU A C 1
ATOM 800 O O . GLU A 1 108 ? -15.925 -2.244 -5.877 1.00 95.31 108 GLU A O 1
ATOM 805 N N . LEU A 1 109 ? -13.762 -2.236 -6.428 1.00 95.25 109 LEU A N 1
ATOM 806 C CA . LEU A 1 109 ? -13.665 -3.692 -6.593 1.00 95.25 109 LEU A CA 1
ATOM 807 C C . LEU A 1 109 ? -13.871 -4.475 -5.286 1.00 95.25 109 LEU A C 1
ATOM 809 O O . LEU A 1 109 ? -14.261 -5.645 -5.327 1.00 95.25 109 LEU A O 1
ATOM 813 N N . LEU A 1 110 ? -13.586 -3.847 -4.144 1.00 94.44 110 LEU A N 1
ATOM 814 C CA . LEU A 1 110 ? -13.799 -4.407 -2.809 1.00 94.44 110 LEU A CA 1
ATOM 815 C C . LEU A 1 110 ? -15.159 -4.025 -2.205 1.00 94.44 110 LEU A C 1
ATOM 817 O O . LEU A 1 110 ? -15.452 -4.475 -1.102 1.00 94.44 110 LEU A O 1
ATOM 821 N N . ASP A 1 111 ? -15.979 -3.235 -2.910 1.00 93.75 111 ASP A N 1
ATOM 822 C CA . ASP A 1 111 ? -17.235 -2.665 -2.398 1.00 93.75 111 ASP A CA 1
ATOM 823 C C . ASP A 1 111 ? -17.026 -1.879 -1.084 1.00 93.75 111 ASP A C 1
ATOM 825 O O . ASP A 1 111 ? 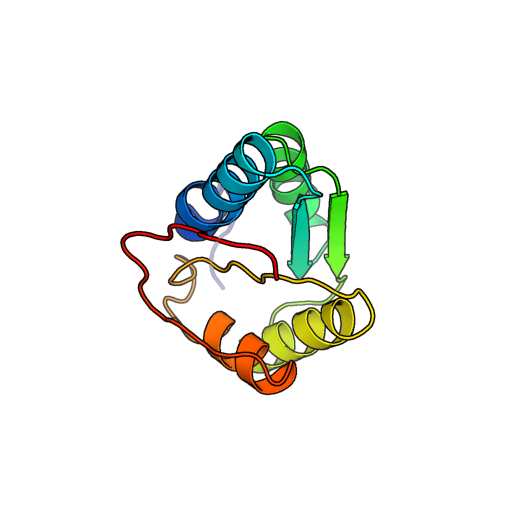-17.777 -1.994 -0.115 1.00 93.75 111 ASP A O 1
ATOM 829 N N . MET A 1 112 ? -15.941 -1.095 -1.030 1.00 94.06 112 MET A N 1
ATOM 830 C CA . MET A 1 112 ? -15.539 -0.303 0.135 1.00 94.06 112 MET A CA 1
ATOM 831 C C . MET A 1 112 ? -15.720 1.204 -0.108 1.00 94.06 112 MET A C 1
ATOM 833 O O . MET A 1 112 ? -15.477 1.695 -1.214 1.00 94.06 112 MET A O 1
ATOM 837 N N . PRO A 1 113 ? -16.059 1.991 0.932 1.00 93.19 113 PRO A N 1
ATOM 838 C CA . PRO A 1 113 ? -16.056 3.447 0.837 1.00 93.19 113 PRO A CA 1
ATOM 839 C C . PRO A 1 113 ? -14.675 3.995 0.455 1.00 93.19 113 PRO A C 1
ATOM 841 O O . PRO A 1 113 ? -13.655 3.586 1.009 1.00 93.19 113 PRO A O 1
ATOM 844 N N . TYR A 1 114 ? -14.647 4.982 -0.443 1.00 93.75 114 TYR A N 1
ATOM 845 C CA . TYR A 1 114 ? -13.413 5.622 -0.898 1.00 93.75 114 TYR A CA 1
ATOM 846 C C . TYR A 1 114 ? -13.328 7.088 -0.464 1.00 93.75 114 TYR A C 1
ATOM 848 O O . TYR A 1 114 ? -14.224 7.885 -0.746 1.00 93.75 114 TYR A O 1
ATOM 856 N N . VAL A 1 115 ? -12.215 7.459 0.176 1.00 93.06 115 VAL A N 1
ATOM 857 C CA . VAL A 1 115 ? -11.900 8.846 0.548 1.00 93.06 115 VAL A CA 1
ATOM 858 C C . VAL A 1 115 ? -10.552 9.241 -0.070 1.00 93.06 115 VAL A C 1
ATOM 860 O O . VAL A 1 115 ? -9.502 8.867 0.457 1.00 93.06 115 VAL A O 1
ATOM 863 N N . PRO A 1 116 ? -10.541 9.987 -1.191 1.00 91.12 116 PRO A N 1
ATOM 864 C CA . PRO A 1 116 ? -9.304 10.449 -1.812 1.00 91.12 116 PRO A CA 1
ATOM 865 C C . PRO A 1 116 ? -8.698 11.638 -1.057 1.00 91.12 116 PRO A C 1
ATOM 867 O O . PRO A 1 116 ? -9.406 12.419 -0.426 1.00 91.12 116 PRO A O 1
ATOM 870 N N . LEU A 1 117 ? -7.384 11.838 -1.218 1.00 88.50 117 LEU A N 1
ATOM 871 C CA . LEU A 1 117 ? -6.672 13.054 -0.787 1.00 88.50 117 LEU A CA 1
ATOM 872 C C . LEU A 1 117 ? -6.821 13.384 0.708 1.00 88.50 117 LEU A C 1
ATOM 874 O O . LEU A 1 117 ? -6.889 14.554 1.090 1.00 88.50 117 LEU A O 1
ATOM 878 N N . ALA A 1 118 ? -6.843 12.357 1.560 1.00 88.50 118 ALA A N 1
ATOM 879 C CA . ALA A 1 118 ? -6.894 12.541 3.002 1.00 88.50 118 ALA A CA 1
ATOM 880 C C . ALA A 1 118 ? -5.659 13.315 3.501 1.00 88.50 118 ALA A C 1
ATOM 882 O O . ALA A 1 118 ? -4.522 12.879 3.338 1.00 88.50 118 ALA A O 1
ATOM 883 N N . SER A 1 119 ? -5.889 14.473 4.123 1.00 87.31 119 SER A N 1
ATOM 884 C CA . SER A 1 119 ? -4.848 15.265 4.796 1.00 87.31 119 SER A CA 1
ATOM 885 C C . SER A 1 119 ? -4.681 14.888 6.269 1.00 87.31 119 SER A C 1
ATOM 887 O O . SER A 1 119 ? -3.652 15.182 6.874 1.00 87.31 119 SER A O 1
ATOM 889 N N . LYS A 1 120 ? -5.701 14.242 6.844 1.00 86.62 120 LYS A N 1
ATOM 890 C CA . LYS A 1 120 ? -5.726 13.716 8.205 1.00 86.62 120 LYS A CA 1
ATOM 891 C C . LYS A 1 120 ? -6.667 12.514 8.258 1.00 86.62 120 LYS A C 1
ATOM 893 O O . LYS A 1 120 ? -7.731 12.546 7.643 1.00 86.62 120 LYS A O 1
ATOM 898 N N . LEU A 1 121 ? -6.287 11.490 9.014 1.00 86.62 121 LEU A N 1
ATOM 899 C CA . LEU A 1 121 ? -7.107 10.313 9.288 1.00 86.62 121 LEU A CA 1
ATOM 900 C C . LEU A 1 121 ? -7.079 10.055 10.791 1.00 86.62 121 LEU A C 1
ATOM 902 O O . LEU A 1 121 ? -6.037 9.662 11.297 1.00 86.62 121 LEU A O 1
ATOM 906 N N . ASP A 1 122 ? -8.192 10.254 11.490 1.00 85.56 122 ASP A N 1
ATOM 907 C CA . ASP A 1 122 ? -8.351 9.864 12.894 1.00 85.56 122 ASP A CA 1
ATOM 908 C C . ASP A 1 122 ? -9.368 8.722 12.966 1.00 85.56 122 ASP A C 1
ATOM 910 O O . ASP A 1 122 ? -10.443 8.821 12.374 1.00 85.56 122 ASP A O 1
ATOM 914 N N . VAL A 1 123 ? -9.039 7.651 13.686 1.00 81.56 123 VAL A N 1
ATOM 915 C CA . VAL A 1 123 ? -9.944 6.516 13.906 1.00 81.56 123 VAL A CA 1
ATOM 916 C C . VAL A 1 123 ? -10.513 6.645 15.315 1.00 81.56 123 VAL A C 1
ATOM 918 O O . VAL A 1 123 ? -9.759 6.650 16.284 1.00 81.56 123 VAL A O 1
ATOM 921 N N . ASN A 1 124 ? -11.835 6.803 15.422 1.00 76.81 124 ASN A N 1
ATOM 922 C CA . ASN A 1 124 ? -12.556 6.903 16.692 1.00 76.81 124 ASN A CA 1
ATOM 923 C C . ASN A 1 124 ? -13.635 5.811 16.744 1.00 76.81 124 ASN A C 1
ATOM 925 O O . ASN A 1 124 ? -14.602 5.895 15.988 1.00 76.81 124 ASN A O 1
ATOM 929 N N . GLY A 1 125 ? -13.500 4.848 17.659 1.00 66.06 125 GLY A N 1
ATOM 930 C CA . GLY A 1 125 ? -14.455 3.747 17.853 1.00 66.06 125 GLY A CA 1
ATOM 931 C C . GLY A 1 125 ? -13.936 2.388 17.372 1.00 66.06 125 GLY A C 1
ATOM 932 O O . GLY A 1 125 ? -12.785 2.285 16.955 1.00 66.06 125 GLY A O 1
ATOM 933 N N . ASP A 1 126 ? -14.801 1.376 17.456 1.00 57.94 126 ASP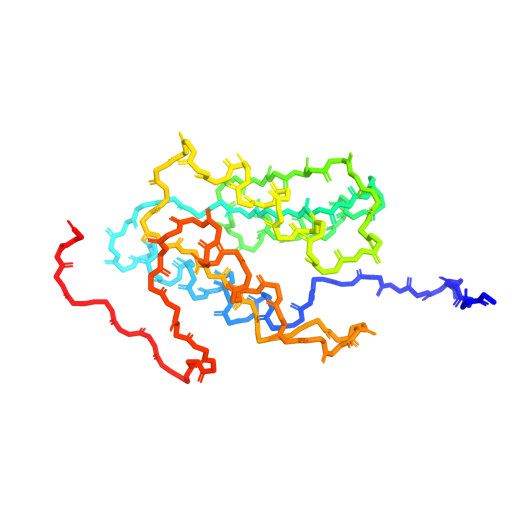 A N 1
ATOM 934 C CA . ASP A 1 126 ? -14.548 0.016 16.967 1.00 57.94 126 ASP A CA 1
ATOM 935 C C . ASP A 1 126 ? -15.168 -0.155 15.567 1.00 57.94 126 ASP A C 1
ATOM 937 O O . ASP A 1 126 ? -16.216 0.441 15.284 1.00 57.94 126 ASP A O 1
ATOM 941 N N . THR A 1 127 ? -14.499 -0.924 14.703 1.00 51.12 127 THR A N 1
ATOM 942 C CA . THR A 1 127 ? -14.934 -1.271 13.340 1.00 51.12 127 THR A CA 1
ATOM 943 C C . THR A 1 127 ? -16.170 -2.163 13.304 1.00 51.12 127 THR A C 1
ATOM 945 O O . THR A 1 127 ? -16.303 -3.054 14.176 1.00 51.12 127 THR A O 1
#